Protein AF-A0A257V8R8-F1 (afdb_monomer_lite)

Sequence (149 aa):
SAFSHLRDTLLAALREPDGTKFAAIAARYETERKQFFARLAPDDRRYLSFQIWQEGIARYTQVVTAEAAAGYQPSAAYAALADARPFATYGEKMRARTLEELQHVKLATAKRDAVYPFGCAEGFLLDRLDPKWKDGYFRHPFTLDPYFE

Secondary structure (DSSP, 8-state):
-HHHHHHHHHHHHHH--SHHHHHHHHHHHHHHHHHHHHTS-HHHHHHHHHHIIIIIHHHHHHHHHHHHTTT----HHHHTSTT---HHHHHHHHHHHHHHHHHH--HHHHGGGGHHHHHHHHHHHHHHH-TTGGGGGGGSTT--GGG--

Radius of gyration: 16.31 Å; chains: 1; bounding box: 37×33×48 Å

Structure (mmCIF, N/CA/C/O backbone):
data_AF-A0A257V8R8-F1
#
_entry.id   AF-A0A257V8R8-F1
#
loop_
_atom_site.group_PDB
_atom_site.id
_atom_site.type_symbol
_atom_site.label_atom_id
_atom_site.label_alt_id
_atom_site.label_comp_id
_atom_site.label_asym_id
_atom_site.label_entity_id
_atom_site.label_seq_id
_atom_site.pdbx_PDB_ins_code
_atom_site.Cartn_x
_atom_site.Cartn_y
_atom_site.Cartn_z
_atom_site.occupancy
_atom_site.B_iso_or_equiv
_atom_site.auth_seq_id
_atom_site.auth_comp_id
_atom_site.auth_asym_id
_atom_site.auth_atom_id
_atom_site.pdbx_PDB_model_num
ATOM 1 N N . SER A 1 1 ? -6.823 12.994 14.070 1.00 86.00 1 SER A N 1
ATOM 2 C CA . SER A 1 1 ? -8.094 12.232 14.038 1.00 86.00 1 SER A CA 1
ATOM 3 C C . SER A 1 1 ? -7.777 10.742 14.100 1.00 86.00 1 SER A C 1
ATOM 5 O O . SER A 1 1 ? -6.617 10.396 13.907 1.00 86.00 1 SER A O 1
ATOM 7 N N . ALA A 1 2 ? -8.763 9.865 14.341 1.00 91.06 2 ALA A N 1
ATOM 8 C CA . ALA A 1 2 ? -8.538 8.410 14.350 1.00 91.06 2 ALA A CA 1
ATOM 9 C C . ALA A 1 2 ? -7.923 7.900 13.030 1.00 91.06 2 ALA A C 1
ATOM 11 O O . ALA A 1 2 ? -7.005 7.091 13.052 1.00 91.06 2 ALA A O 1
ATOM 12 N N . PHE A 1 3 ? -8.350 8.461 11.894 1.00 92.31 3 PHE A N 1
ATOM 13 C CA . PHE A 1 3 ? -7.765 8.168 10.583 1.00 92.31 3 PHE A CA 1
ATOM 14 C C . PHE A 1 3 ? -6.285 8.576 10.478 1.00 92.31 3 PHE A C 1
ATOM 16 O O . PHE A 1 3 ? -5.469 7.785 10.021 1.00 92.31 3 PHE A O 1
ATOM 23 N N . SER A 1 4 ? -5.917 9.793 10.909 1.00 93.88 4 SER A N 1
ATOM 24 C CA . SER A 1 4 ? -4.511 10.236 10.873 1.00 93.88 4 SER A CA 1
ATOM 25 C C . SER A 1 4 ? -3.617 9.363 11.746 1.00 93.88 4 SER A C 1
ATOM 27 O O . SER A 1 4 ? -2.517 9.038 11.333 1.00 93.88 4 SER A O 1
ATOM 29 N N . HIS A 1 5 ? -4.115 8.952 12.914 1.00 95.88 5 HIS A N 1
ATOM 30 C CA . HIS A 1 5 ? -3.392 8.045 13.800 1.00 95.88 5 HIS A CA 1
ATOM 31 C C . HIS A 1 5 ? -3.118 6.699 13.117 1.00 95.88 5 HIS A C 1
ATOM 33 O O . HIS A 1 5 ? -1.973 6.276 13.031 1.00 95.88 5 HIS A O 1
ATOM 39 N N . LEU A 1 6 ? -4.153 6.085 12.534 1.00 96.62 6 LEU A N 1
ATOM 40 C CA . LEU A 1 6 ? -4.027 4.813 11.820 1.00 96.62 6 LEU A CA 1
ATOM 41 C C . LEU A 1 6 ? -3.041 4.893 10.636 1.00 96.62 6 LEU A C 1
ATOM 43 O O . LEU A 1 6 ? -2.201 4.017 10.445 1.00 96.62 6 LEU A O 1
ATOM 47 N N . ARG A 1 7 ? -3.127 5.974 9.858 1.00 96.81 7 ARG A N 1
ATOM 48 C CA . ARG A 1 7 ? -2.215 6.311 8.755 1.00 96.81 7 ARG A CA 1
ATOM 49 C C . ARG A 1 7 ? -0.762 6.450 9.217 1.00 96.81 7 ARG A C 1
ATOM 51 O O . ARG A 1 7 ? 0.143 5.978 8.534 1.00 96.81 7 ARG A O 1
ATOM 58 N N . ASP A 1 8 ? -0.539 7.094 10.359 1.00 98.06 8 ASP A N 1
ATOM 59 C CA . ASP A 1 8 ? 0.802 7.306 10.907 1.00 98.06 8 ASP A CA 1
ATOM 60 C C . ASP A 1 8 ? 1.413 5.984 11.389 1.00 98.06 8 ASP A C 1
ATOM 62 O O . ASP A 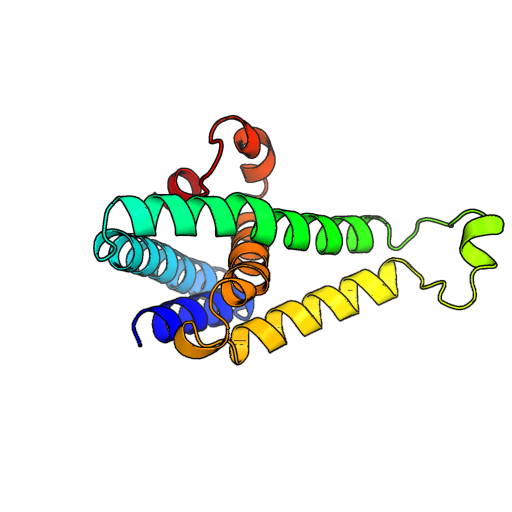1 8 ? 2.586 5.726 11.115 1.00 98.06 8 ASP A O 1
ATOM 66 N N . THR A 1 9 ? 0.619 5.101 12.006 1.00 98.44 9 THR A N 1
ATOM 67 C CA . THR A 1 9 ? 1.058 3.742 12.364 1.00 98.44 9 THR A CA 1
ATOM 68 C C . THR A 1 9 ? 1.398 2.910 11.121 1.00 98.44 9 THR A C 1
ATOM 70 O O . THR A 1 9 ? 2.434 2.245 11.105 1.00 98.44 9 THR A O 1
ATOM 73 N N . LEU A 1 10 ? 0.595 2.992 10.050 1.00 98.50 10 LEU A N 1
ATOM 74 C CA . LEU A 1 10 ? 0.889 2.325 8.772 1.00 98.50 10 LEU A CA 1
ATOM 75 C C . LEU A 1 10 ? 2.230 2.787 8.187 1.00 98.50 10 LEU A C 1
ATOM 77 O O . LEU A 1 10 ? 3.074 1.971 7.815 1.00 98.50 10 LEU A O 1
ATOM 81 N N . LEU A 1 11 ? 2.459 4.101 8.144 1.00 98.31 11 LEU A N 1
ATOM 82 C CA . LEU A 1 11 ? 3.725 4.669 7.677 1.00 98.31 11 LEU A CA 1
ATOM 83 C C . LEU A 1 11 ? 4.906 4.261 8.553 1.00 98.31 11 LEU A C 1
ATOM 85 O O . LEU A 1 11 ? 5.983 3.989 8.023 1.00 98.31 11 LEU A O 1
ATOM 89 N N . ALA A 1 12 ? 4.718 4.220 9.872 1.00 98.44 12 ALA A N 1
ATOM 90 C CA . ALA A 1 12 ? 5.748 3.779 10.801 1.00 98.44 12 ALA A CA 1
ATOM 91 C C . ALA A 1 12 ? 6.137 2.317 10.541 1.00 98.44 12 ALA A C 1
ATOM 93 O O . ALA A 1 12 ? 7.326 2.029 10.429 1.00 98.44 12 ALA A O 1
ATOM 94 N N . ALA A 1 13 ? 5.162 1.419 10.347 1.00 98.50 13 ALA A N 1
ATOM 95 C CA . ALA A 1 13 ? 5.434 0.026 9.993 1.00 98.50 13 ALA A CA 1
ATOM 96 C C . ALA A 1 13 ? 6.219 -0.072 8.675 1.00 98.50 13 ALA A C 1
ATOM 98 O O . ALA A 1 13 ? 7.254 -0.732 8.608 1.00 98.50 13 ALA A O 1
ATOM 99 N N . LEU A 1 14 ? 5.783 0.637 7.629 1.00 98.06 14 LEU A N 1
ATOM 100 C CA . LEU A 1 14 ? 6.447 0.593 6.322 1.00 98.06 14 LEU A CA 1
ATOM 101 C C . LEU A 1 14 ? 7.879 1.140 6.339 1.00 98.06 14 LEU A C 1
ATOM 103 O O . LEU A 1 14 ? 8.700 0.689 5.543 1.00 98.06 14 LEU A O 1
ATOM 107 N N . ARG A 1 15 ? 8.184 2.082 7.237 1.00 97.50 15 ARG A N 1
ATOM 108 C CA . ARG A 1 15 ? 9.514 2.692 7.381 1.00 97.50 15 ARG A CA 1
ATOM 109 C C . ARG A 1 15 ? 10.451 1.940 8.320 1.00 97.50 15 ARG A C 1
ATOM 111 O O . ARG A 1 15 ? 11.634 2.257 8.322 1.00 97.50 15 ARG A O 1
ATOM 118 N N . GLU A 1 16 ? 9.956 0.989 9.106 1.00 98.25 16 GLU A N 1
ATOM 119 C CA . GLU A 1 16 ? 10.764 0.262 10.087 1.00 98.25 16 GLU A CA 1
ATOM 120 C C . GLU A 1 16 ? 11.562 -0.878 9.420 1.00 98.25 16 GLU A C 1
ATOM 122 O O . GLU A 1 16 ? 10.946 -1.828 8.916 1.00 98.25 16 GLU A O 1
ATOM 127 N N . PRO A 1 17 ? 12.910 -0.804 9.384 1.00 97.31 17 PRO A N 1
ATOM 128 C CA . PRO A 1 17 ? 13.749 -1.858 8.815 1.00 97.31 17 PRO A CA 1
ATOM 129 C C . PRO A 1 17 ? 13.972 -3.043 9.763 1.00 97.31 17 PRO A C 1
ATOM 131 O O . PRO A 1 17 ? 14.243 -4.145 9.288 1.00 97.31 17 PRO A O 1
ATOM 134 N N . ASP A 1 18 ? 13.888 -2.846 11.083 1.00 98.06 18 ASP A N 1
ATOM 135 C CA . ASP A 1 18 ? 14.092 -3.925 12.048 1.00 98.06 18 ASP A CA 1
ATOM 136 C C . ASP A 1 18 ? 12.868 -4.846 12.088 1.00 98.06 18 ASP A C 1
ATOM 138 O O . ASP A 1 18 ? 11.750 -4.404 12.347 1.00 98.06 18 ASP A O 1
ATOM 142 N N . GLY A 1 19 ? 13.072 -6.145 11.855 1.00 96.44 19 GLY A N 1
ATOM 143 C CA . GLY A 1 19 ? 11.975 -7.113 11.764 1.00 96.44 19 GLY A CA 1
ATOM 144 C C . GLY A 1 19 ? 11.147 -7.243 13.048 1.00 96.44 19 GLY A C 1
ATOM 145 O O . GLY A 1 19 ? 9.928 -7.393 12.976 1.00 96.44 19 GLY A O 1
ATOM 146 N N . THR A 1 20 ? 11.780 -7.128 14.220 1.00 97.69 20 THR A N 1
ATOM 147 C CA . THR A 1 20 ? 11.093 -7.249 15.516 1.00 97.69 20 THR A CA 1
ATOM 148 C C . THR A 1 20 ? 10.233 -6.018 15.789 1.00 97.69 20 THR A C 1
ATOM 150 O O . THR A 1 20 ? 9.059 -6.139 16.145 1.00 97.69 20 THR A O 1
ATOM 153 N N . LYS A 1 21 ? 10.789 -4.819 15.582 1.00 98.31 21 LYS A N 1
ATOM 154 C CA . LYS A 1 21 ? 10.041 -3.562 15.712 1.00 98.31 21 LYS A CA 1
ATOM 155 C C . LYS A 1 21 ? 8.934 -3.467 14.672 1.00 98.31 21 LYS A C 1
ATOM 157 O O . LYS A 1 21 ? 7.825 -3.066 15.015 1.00 98.31 21 LYS A O 1
ATOM 162 N N . PHE A 1 22 ? 9.206 -3.882 13.436 1.00 98.44 22 PHE A N 1
ATOM 163 C CA . PHE A 1 22 ? 8.210 -3.950 12.373 1.00 98.44 22 PHE A CA 1
ATOM 164 C C . PHE A 1 22 ? 7.016 -4.800 12.804 1.00 98.44 22 PHE A C 1
ATOM 166 O O . PHE A 1 22 ? 5.891 -4.310 12.756 1.00 98.44 22 PHE A O 1
ATOM 173 N N . ALA A 1 23 ? 7.255 -6.026 13.281 1.00 97.81 23 ALA A N 1
ATOM 174 C CA . ALA A 1 23 ? 6.190 -6.923 13.723 1.00 97.81 23 ALA A CA 1
ATOM 175 C C . ALA A 1 23 ? 5.351 -6.303 14.855 1.00 97.81 23 ALA A C 1
ATOM 177 O O . ALA A 1 23 ? 4.123 -6.365 14.824 1.00 97.81 23 ALA A O 1
ATOM 178 N N . ALA A 1 24 ? 5.996 -5.634 15.816 1.00 98.44 24 ALA A N 1
ATOM 179 C CA . ALA A 1 24 ? 5.296 -4.945 16.898 1.00 98.44 24 ALA A CA 1
ATOM 180 C C . ALA A 1 24 ? 4.422 -3.777 16.397 1.00 98.44 24 ALA A C 1
ATOM 182 O O . ALA A 1 24 ? 3.284 -3.616 16.843 1.00 98.44 24 ALA A O 1
ATOM 183 N N . ILE A 1 25 ? 4.925 -2.963 15.462 1.00 98.62 25 ILE A N 1
ATOM 184 C CA . ILE A 1 25 ? 4.162 -1.842 14.889 1.00 98.62 25 ILE A CA 1
ATOM 185 C C . ILE A 1 25 ? 3.037 -2.360 13.980 1.00 98.62 25 ILE A C 1
ATOM 187 O O . ILE A 1 25 ? 1.941 -1.803 14.002 1.00 98.62 25 ILE A O 1
ATOM 191 N N . ALA A 1 26 ? 3.264 -3.433 13.222 1.00 98.31 26 ALA A N 1
ATOM 192 C CA . ALA A 1 26 ? 2.252 -4.038 12.362 1.00 98.31 26 ALA A CA 1
ATOM 193 C C . ALA A 1 26 ? 1.090 -4.646 13.165 1.00 98.31 26 ALA A C 1
ATOM 195 O O . ALA A 1 26 ? -0.064 -4.338 12.881 1.00 98.31 26 ALA A O 1
ATOM 196 N N . ALA A 1 27 ? 1.372 -5.387 14.240 1.00 98.00 27 ALA A N 1
ATOM 197 C CA . ALA A 1 27 ? 0.332 -5.908 15.134 1.00 98.00 27 ALA A CA 1
ATOM 198 C C . ALA A 1 27 ? -0.490 -4.778 15.788 1.00 98.00 27 ALA A C 1
ATOM 200 O O . ALA A 1 27 ? -1.712 -4.867 15.969 1.00 98.00 27 ALA A O 1
ATOM 201 N N . ARG A 1 28 ? 0.175 -3.661 16.117 1.00 98.12 28 ARG A N 1
ATOM 202 C CA . ARG A 1 28 ? -0.500 -2.444 16.576 1.00 98.12 28 ARG A CA 1
ATOM 203 C C . ARG A 1 28 ? -1.398 -1.863 15.483 1.00 98.12 28 ARG A C 1
ATOM 205 O O . ARG A 1 28 ? -2.540 -1.51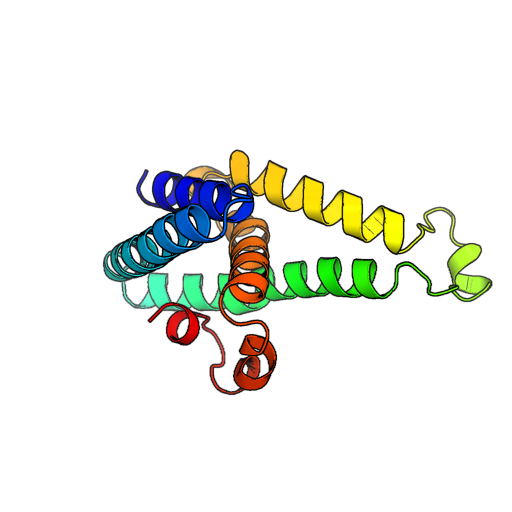6 15.776 1.00 98.12 28 ARG A O 1
ATOM 212 N N . TYR A 1 29 ? -0.905 -1.771 14.251 1.00 98.38 29 TYR A N 1
ATOM 213 C CA . TYR A 1 29 ? -1.682 -1.295 13.111 1.00 98.38 29 TYR A CA 1
ATOM 214 C C . TYR A 1 29 ? -2.934 -2.149 12.876 1.00 98.38 29 TYR A C 1
ATOM 216 O O . TYR A 1 29 ? -4.020 -1.589 12.768 1.00 98.38 29 TYR A O 1
ATOM 224 N N . GLU A 1 30 ? -2.819 -3.479 12.874 1.00 97.81 30 GLU A N 1
ATOM 225 C CA . GLU A 1 30 ? -3.958 -4.403 12.750 1.00 97.81 30 GLU A CA 1
ATOM 226 C C . GLU A 1 30 ? -5.022 -4.127 13.820 1.00 97.81 30 GLU A C 1
ATOM 228 O O . GLU A 1 30 ? -6.208 -3.969 13.521 1.00 97.81 30 GLU A O 1
ATOM 233 N N . THR A 1 31 ? -4.590 -3.978 15.075 1.00 97.44 31 THR A N 1
ATOM 234 C CA . THR A 1 31 ? -5.482 -3.663 16.199 1.00 97.44 31 THR A CA 1
ATOM 235 C C . THR A 1 31 ? -6.181 -2.313 16.010 1.00 97.44 31 THR A C 1
ATOM 237 O O . THR A 1 31 ? -7.400 -2.204 16.171 1.00 97.44 31 THR A O 1
ATOM 240 N N . GLU A 1 32 ? -5.432 -1.273 15.646 1.00 97.38 32 GLU A N 1
ATOM 241 C CA . GLU A 1 32 ? -5.964 0.072 15.416 1.00 97.38 32 GLU A CA 1
ATOM 242 C C . GLU A 1 32 ? -6.895 0.118 14.197 1.00 97.38 32 GLU A C 1
ATOM 244 O O . GLU A 1 32 ? -7.902 0.831 14.221 1.00 97.38 32 GLU A O 1
ATOM 249 N N . ARG A 1 33 ? -6.612 -0.677 13.157 1.00 97.00 33 ARG A N 1
ATOM 250 C CA . ARG A 1 33 ? -7.447 -0.818 11.960 1.00 97.00 33 ARG A CA 1
ATOM 251 C C . ARG A 1 33 ? -8.799 -1.412 12.332 1.00 97.00 33 ARG A C 1
ATOM 253 O O . ARG A 1 33 ? -9.823 -0.796 12.033 1.00 97.00 33 ARG A O 1
ATOM 260 N N . LYS A 1 34 ? -8.822 -2.533 13.067 1.00 95.75 34 LYS A N 1
ATOM 261 C CA . LYS A 1 34 ? -10.069 -3.142 13.577 1.00 95.75 34 LYS A CA 1
ATOM 262 C C . LYS A 1 34 ? -10.897 -2.132 14.369 1.00 95.75 34 LYS A C 1
ATOM 264 O O . LYS A 1 34 ? -12.090 -1.968 14.121 1.00 95.75 34 LYS A O 1
ATOM 269 N N . GLN A 1 35 ? -10.260 -1.405 15.287 1.00 95.75 35 GLN A N 1
ATOM 270 C CA . GLN A 1 35 ? -10.930 -0.393 16.108 1.00 95.75 35 GLN A CA 1
ATOM 271 C C . GLN A 1 35 ? -11.468 0.783 15.285 1.00 95.75 35 GLN A C 1
ATOM 273 O O . GLN A 1 35 ? -12.546 1.298 15.582 1.00 95.75 35 GLN A O 1
ATOM 278 N N . PHE A 1 36 ? -10.733 1.228 14.264 1.00 95.06 36 PHE A N 1
ATOM 279 C CA . PHE A 1 36 ? -11.174 2.294 13.372 1.00 95.06 36 PHE A CA 1
ATOM 280 C C . PHE A 1 36 ? -12.422 1.880 12.586 1.00 95.06 36 PHE A C 1
ATOM 282 O O . PHE A 1 36 ? -13.421 2.597 12.621 1.00 95.06 36 PHE A O 1
ATOM 289 N N . PHE A 1 37 ? -12.404 0.707 11.948 1.00 94.56 37 PHE A N 1
ATOM 290 C CA . PHE A 1 37 ? -13.545 0.210 11.175 1.00 94.56 37 PHE A CA 1
ATOM 291 C C . PHE A 1 37 ? -14.761 -0.127 12.045 1.00 94.56 37 PHE A C 1
ATOM 293 O O . PHE A 1 37 ? -15.891 0.081 11.611 1.00 94.56 37 PHE A O 1
ATOM 300 N N . ALA A 1 38 ? -14.557 -0.572 13.289 1.00 94.56 38 ALA A N 1
ATOM 301 C CA . ALA A 1 38 ? -15.641 -0.823 14.242 1.00 94.56 38 ALA A CA 1
ATOM 302 C C . ALA A 1 38 ? -16.404 0.448 14.667 1.00 94.56 38 ALA A C 1
ATOM 304 O O . ALA A 1 38 ? -17.504 0.351 15.203 1.00 94.56 38 ALA A O 1
ATOM 305 N N . ARG A 1 39 ? -15.834 1.640 14.444 1.00 94.50 39 ARG A N 1
ATOM 306 C CA . ARG A 1 39 ? -16.474 2.931 14.750 1.00 94.50 39 ARG A CA 1
ATOM 307 C C . ARG A 1 39 ? -17.304 3.493 13.596 1.00 94.50 39 ARG A C 1
ATOM 309 O O . ARG A 1 39 ? -17.992 4.491 13.793 1.00 94.50 39 ARG A O 1
ATOM 316 N N . LEU A 1 40 ? -17.198 2.914 12.403 1.00 93.38 40 LEU A N 1
ATOM 317 C CA . LEU A 1 40 ? -17.934 3.371 11.228 1.00 93.38 40 LEU A CA 1
ATOM 318 C C . LEU A 1 40 ? -19.354 2.805 11.242 1.00 93.38 40 LEU A C 1
ATOM 320 O O . LEU A 1 40 ? -19.580 1.677 11.684 1.00 93.38 40 LEU A O 1
ATOM 324 N N . ALA A 1 41 ? -20.309 3.571 10.710 1.00 96.56 41 ALA A N 1
ATOM 325 C CA . ALA A 1 41 ? -21.624 3.023 10.414 1.00 96.56 41 ALA A CA 1
ATOM 326 C C . ALA A 1 41 ? -21.484 1.854 9.413 1.00 96.56 41 ALA A C 1
ATOM 328 O O . ALA A 1 41 ? -20.553 1.860 8.602 1.00 96.56 41 ALA A O 1
ATOM 329 N N . PRO A 1 42 ? -22.387 0.857 9.425 1.00 95.31 42 PRO A N 1
ATOM 330 C CA . PRO A 1 42 ? -22.252 -0.332 8.579 1.00 95.31 42 PRO A CA 1
ATOM 331 C C . PRO A 1 42 ? -22.049 -0.032 7.086 1.00 95.31 42 PRO A C 1
ATOM 333 O O . PRO A 1 42 ? -21.210 -0.664 6.441 1.00 95.31 42 PRO A O 1
ATOM 336 N N . ASP A 1 43 ? -22.771 0.952 6.545 1.00 96.00 43 ASP A N 1
ATOM 337 C CA . ASP A 1 43 ? -22.649 1.336 5.136 1.00 96.00 43 ASP A CA 1
ATOM 338 C C . ASP A 1 43 ? -21.349 2.100 4.849 1.00 96.00 43 ASP A C 1
ATOM 340 O O . ASP A 1 43 ? -20.707 1.835 3.833 1.00 96.00 43 ASP A O 1
ATOM 344 N N . ASP A 1 44 ? -20.897 2.955 5.772 1.00 93.38 44 ASP A N 1
ATOM 345 C CA . ASP A 1 44 ? -19.604 3.643 5.664 1.00 93.38 44 ASP A CA 1
ATOM 346 C C . ASP A 1 44 ? -18.438 2.650 5.714 1.00 93.38 44 ASP A C 1
ATOM 348 O O . ASP A 1 44 ? -17.496 2.764 4.929 1.00 93.38 44 ASP A O 1
ATOM 352 N N . ARG A 1 45 ? -18.511 1.641 6.600 1.00 94.31 45 ARG A N 1
ATOM 353 C CA . ARG A 1 45 ? -17.541 0.537 6.656 1.00 94.31 45 ARG A CA 1
ATOM 354 C C . ARG A 1 45 ? -17.504 -0.192 5.321 1.00 94.31 45 ARG A C 1
ATOM 356 O O . ARG A 1 45 ? -16.431 -0.317 4.741 1.00 94.31 45 ARG A O 1
ATOM 363 N N . ARG A 1 46 ? -18.660 -0.642 4.821 1.00 94.56 46 ARG A N 1
ATOM 364 C CA . ARG A 1 46 ? -18.746 -1.382 3.552 1.00 94.56 46 ARG A CA 1
ATOM 365 C C . ARG A 1 46 ? -18.167 -0.565 2.397 1.00 94.56 46 ARG A C 1
ATOM 367 O O . ARG A 1 46 ? -17.370 -1.087 1.624 1.00 94.56 46 ARG A O 1
ATOM 374 N N . TYR A 1 47 ? -18.545 0.709 2.300 1.00 94.06 47 TYR A N 1
ATOM 375 C CA . TYR A 1 47 ? -18.066 1.606 1.254 1.00 94.06 47 TYR A CA 1
ATOM 376 C C . TYR A 1 47 ? -16.552 1.828 1.342 1.00 94.06 47 TYR A C 1
ATOM 378 O O . TYR A 1 47 ? -15.852 1.683 0.341 1.00 94.06 47 TYR A O 1
ATOM 386 N N . LEU A 1 48 ? -16.026 2.132 2.531 1.00 93.62 48 LEU A N 1
ATOM 387 C CA . LEU A 1 48 ? -14.600 2.383 2.707 1.00 93.62 48 LEU A CA 1
ATOM 388 C C . LEU A 1 48 ? -13.755 1.125 2.462 1.00 93.62 48 LEU A C 1
ATOM 390 O O . LEU A 1 48 ? -12.747 1.220 1.762 1.00 93.62 48 LEU A O 1
ATOM 394 N N . SER A 1 49 ? -14.172 -0.039 2.974 1.00 95.19 49 SER A N 1
ATOM 395 C CA . SER A 1 49 ? -13.498 -1.322 2.719 1.00 95.19 49 SER A CA 1
ATOM 396 C C . SER A 1 49 ? -13.445 -1.627 1.224 1.00 95.19 49 SER A C 1
ATOM 398 O O . SER A 1 49 ? -12.382 -1.971 0.709 1.00 95.19 49 SER A O 1
ATOM 400 N N . PHE A 1 50 ? -14.555 -1.414 0.513 1.00 95.69 50 PHE A N 1
ATOM 401 C CA . PHE A 1 50 ? -14.619 -1.604 -0.933 1.00 95.69 50 PHE A CA 1
ATOM 402 C C . PHE A 1 50 ? -13.680 -0.659 -1.690 1.00 95.69 50 PHE A C 1
ATOM 404 O O . PHE A 1 50 ? -12.940 -1.103 -2.563 1.00 95.69 50 PHE A O 1
ATOM 411 N N . GLN A 1 51 ? -13.663 0.630 -1.340 1.00 95.69 51 GLN A N 1
ATOM 412 C CA . GLN A 1 51 ? -12.796 1.617 -1.991 1.00 95.69 51 GLN A CA 1
ATOM 413 C C . GLN A 1 51 ? -11.308 1.335 -1.746 1.00 95.69 51 GLN A C 1
ATOM 415 O O . GLN A 1 51 ? -10.504 1.430 -2.669 1.00 95.69 51 GLN A O 1
ATOM 420 N N . ILE A 1 52 ? -10.934 0.938 -0.530 1.00 96.06 52 ILE A N 1
ATOM 421 C CA . ILE A 1 52 ? -9.563 0.517 -0.213 1.00 96.06 52 ILE A CA 1
ATOM 422 C C . ILE A 1 52 ? -9.185 -0.741 -1.008 1.00 96.06 52 ILE A C 1
ATOM 424 O O . ILE A 1 52 ? -8.113 -0.779 -1.615 1.00 96.06 52 ILE A O 1
ATOM 428 N N . TRP A 1 53 ? -10.075 -1.736 -1.052 1.00 96.38 53 TRP A N 1
ATOM 429 C CA . TRP A 1 53 ? -9.857 -2.991 -1.772 1.00 96.38 53 TRP A CA 1
ATOM 430 C C . TRP A 1 53 ? -9.745 -2.801 -3.286 1.00 96.38 53 TRP A C 1
ATOM 432 O O . TRP A 1 53 ? -8.909 -3.450 -3.904 1.00 96.38 53 TRP A O 1
ATOM 442 N N . GLN A 1 54 ? -10.567 -1.939 -3.887 1.00 94.31 54 GLN A N 1
ATOM 443 C CA . GLN A 1 54 ? -10.580 -1.725 -5.334 1.00 94.31 54 GLN A CA 1
ATOM 444 C C . GLN A 1 54 ? -9.509 -0.717 -5.755 1.00 94.31 54 GLN A C 1
ATOM 446 O O . GLN A 1 54 ? -8.572 -1.056 -6.472 1.00 94.31 54 GLN A O 1
ATOM 451 N N . GLU A 1 55 ? -9.639 0.528 -5.306 1.00 95.44 55 GLU A N 1
ATOM 452 C CA . GLU A 1 55 ? -8.841 1.652 -5.803 1.00 95.44 55 GLU A CA 1
ATOM 453 C C . GLU A 1 55 ? -7.435 1.659 -5.198 1.00 95.44 55 GLU A C 1
ATOM 455 O O . GLU A 1 55 ? -6.437 1.920 -5.877 1.00 95.44 55 GLU A O 1
ATOM 460 N N . GLY A 1 56 ? -7.342 1.333 -3.907 1.00 97.06 56 GLY A N 1
ATOM 461 C CA . GLY A 1 56 ? -6.067 1.229 -3.211 1.00 97.06 56 GLY A CA 1
ATOM 462 C C . GLY A 1 56 ? -5.200 0.105 -3.769 1.00 97.06 56 GLY A C 1
ATOM 463 O O . GLY A 1 56 ? -4.034 0.332 -4.103 1.00 97.06 56 GLY A O 1
ATOM 464 N N . ILE A 1 57 ? -5.778 -1.088 -3.943 1.00 97.69 57 ILE A N 1
ATOM 465 C CA . ILE A 1 57 ? -5.036 -2.228 -4.493 1.00 97.69 57 ILE A CA 1
ATOM 466 C C . ILE A 1 57 ? -4.763 -2.062 -5.987 1.00 97.69 57 ILE A C 1
ATOM 468 O O . ILE A 1 57 ? -3.680 -2.429 -6.429 1.00 97.69 57 ILE A O 1
ATOM 472 N N . ALA A 1 58 ? -5.641 -1.413 -6.758 1.00 97.06 58 ALA A N 1
ATOM 473 C CA . ALA A 1 58 ? -5.325 -1.055 -8.140 1.00 97.06 58 ALA A CA 1
ATOM 474 C C . ALA A 1 58 ? -4.055 -0.189 -8.230 1.00 97.06 58 ALA A C 1
ATOM 476 O O . ALA A 1 58 ? -3.173 -0.467 -9.048 1.00 97.06 58 ALA A O 1
ATOM 477 N N . ARG A 1 59 ? -3.909 0.819 -7.354 1.00 97.69 59 ARG A N 1
ATOM 478 C CA . ARG A 1 59 ? -2.671 1.610 -7.278 1.00 97.69 59 ARG A CA 1
ATOM 479 C C . ARG A 1 59 ? -1.481 0.750 -6.854 1.00 97.69 59 ARG A C 1
ATOM 481 O O . ARG A 1 59 ? -0.432 0.846 -7.485 1.00 97.69 59 ARG A O 1
ATOM 488 N N . TYR A 1 60 ? -1.633 -0.099 -5.838 1.00 98.25 60 TYR A N 1
ATOM 489 C CA . TYR A 1 60 ? -0.588 -1.047 -5.432 1.00 98.25 60 TYR A CA 1
ATOM 490 C C . TYR A 1 60 ? -0.101 -1.889 -6.616 1.00 98.25 60 TYR A C 1
ATOM 492 O O . TYR A 1 60 ? 1.100 -1.921 -6.889 1.00 98.25 60 TYR A O 1
ATOM 500 N N . THR A 1 61 ? -1.025 -2.490 -7.371 1.00 97.38 61 THR A N 1
ATOM 501 C CA . THR A 1 61 ? -0.724 -3.315 -8.542 1.00 97.38 61 THR A CA 1
ATOM 502 C C . THR A 1 61 ? 0.063 -2.528 -9.584 1.00 97.38 61 THR A C 1
ATOM 504 O O . THR A 1 61 ? 1.039 -3.055 -10.114 1.00 97.38 61 THR A O 1
ATOM 507 N N . GLN A 1 62 ? -0.294 -1.267 -9.849 1.00 96.38 62 GLN A N 1
ATOM 508 C CA . GLN A 1 62 ? 0.468 -0.410 -10.765 1.00 96.38 62 GLN A CA 1
ATOM 509 C C . GLN A 1 62 ? 1.918 -0.214 -10.309 1.00 96.38 62 GLN A C 1
ATOM 511 O O . GLN A 1 62 ? 2.822 -0.290 -11.140 1.00 96.38 62 GLN A O 1
ATOM 516 N N . VAL A 1 63 ? 2.148 0.024 -9.011 1.00 97.62 63 VAL A N 1
ATOM 517 C CA . VAL A 1 63 ? 3.506 0.211 -8.477 1.00 97.62 63 VAL A CA 1
ATOM 518 C C . VAL A 1 63 ? 4.313 -1.074 -8.606 1.00 97.62 63 VAL A C 1
ATOM 520 O O . VAL A 1 63 ? 5.351 -1.077 -9.264 1.00 97.62 63 VAL A O 1
ATOM 523 N N . VAL A 1 64 ? 3.826 -2.174 -8.026 1.00 96.81 64 VAL A N 1
ATOM 524 C CA . VAL A 1 64 ? 4.616 -3.412 -7.953 1.00 96.81 64 VAL A CA 1
ATOM 525 C C . VAL A 1 64 ? 4.812 -4.061 -9.319 1.00 96.81 64 VAL A C 1
ATOM 527 O O . VAL A 1 64 ? 5.849 -4.668 -9.561 1.00 96.81 64 VAL A O 1
ATOM 530 N N . THR A 1 65 ? 3.865 -3.890 -10.249 1.00 96.19 65 THR A N 1
ATOM 531 C CA . THR A 1 65 ? 4.026 -4.375 -11.628 1.00 96.19 65 THR A CA 1
ATOM 532 C C . THR A 1 65 ? 5.097 -3.577 -12.364 1.00 96.19 65 THR A C 1
ATOM 534 O O . THR A 1 65 ? 5.916 -4.164 -13.065 1.00 96.19 65 THR A O 1
ATOM 537 N N . ALA A 1 66 ? 5.135 -2.252 -12.194 1.00 95.69 66 ALA A N 1
ATOM 538 C CA . ALA A 1 66 ? 6.171 -1.429 -12.809 1.00 95.69 66 ALA A CA 1
ATOM 539 C C . ALA A 1 66 ? 7.566 -1.729 -12.240 1.00 95.69 66 ALA A C 1
ATOM 541 O O . ALA A 1 66 ? 8.535 -1.795 -12.992 1.00 95.69 66 ALA A O 1
ATOM 542 N N . GLU A 1 67 ? 7.665 -1.967 -10.932 1.00 95.38 67 GLU A N 1
ATOM 543 C CA . GLU A 1 67 ? 8.915 -2.387 -10.291 1.00 95.38 67 GLU A CA 1
ATOM 544 C C . GLU A 1 67 ? 9.362 -3.773 -10.769 1.00 95.38 67 GLU A C 1
ATOM 546 O O . GLU A 1 67 ? 10.525 -3.956 -11.123 1.00 95.38 67 GLU A O 1
ATOM 551 N N . ALA A 1 68 ? 8.441 -4.736 -10.871 1.00 95.25 68 ALA A N 1
ATOM 552 C CA . ALA A 1 68 ? 8.736 -6.059 -11.421 1.00 95.25 68 ALA A CA 1
ATOM 553 C C . ALA A 1 68 ? 9.154 -5.997 -12.902 1.00 95.25 68 ALA A C 1
ATOM 555 O O . ALA A 1 68 ? 9.974 -6.793 -13.358 1.00 95.25 68 ALA A O 1
ATOM 556 N N . ALA A 1 69 ? 8.632 -5.023 -13.650 1.00 95.19 69 ALA A N 1
ATOM 557 C CA . ALA A 1 69 ? 8.975 -4.769 -15.044 1.00 95.19 69 ALA A CA 1
ATOM 558 C C . ALA A 1 69 ? 10.217 -3.874 -15.221 1.00 95.19 69 ALA A C 1
ATOM 560 O O . ALA A 1 69 ? 10.474 -3.419 -16.335 1.00 95.19 69 ALA A O 1
ATOM 561 N N . ALA A 1 70 ? 11.015 -3.618 -14.176 1.00 93.06 70 ALA A N 1
ATOM 562 C CA . ALA A 1 70 ? 12.168 -2.715 -14.250 1.00 93.06 70 ALA A CA 1
ATOM 563 C C . ALA A 1 70 ? 13.166 -3.066 -15.372 1.00 93.06 70 ALA A C 1
ATOM 565 O O . ALA A 1 70 ? 13.713 -2.167 -16.009 1.00 93.06 70 ALA A O 1
ATOM 566 N N . GLY A 1 71 ? 13.377 -4.361 -15.633 1.00 91.19 71 GLY A N 1
ATOM 567 C CA . GLY A 1 71 ? 14.247 -4.856 -16.708 1.00 91.19 71 GLY A CA 1
ATOM 568 C C . GLY A 1 71 ? 13.549 -5.085 -18.054 1.00 91.19 71 GLY A C 1
ATOM 569 O O . GLY A 1 71 ? 14.201 -5.497 -19.013 1.00 91.19 71 GLY A O 1
ATOM 570 N N . TYR A 1 72 ? 12.237 -4.861 -18.142 1.00 93.12 72 TYR A N 1
ATOM 571 C CA . TYR A 1 72 ? 11.479 -5.089 -19.367 1.00 93.12 72 TYR A CA 1
ATOM 572 C C . TYR A 1 72 ? 11.797 -4.011 -20.405 1.00 93.12 72 TYR A C 1
ATOM 574 O O . TYR A 1 72 ? 11.757 -2.818 -20.105 1.00 93.12 72 TYR A O 1
ATOM 582 N N . GLN A 1 73 ? 12.072 -4.436 -21.638 1.00 90.12 73 GLN A N 1
ATOM 583 C CA . GLN A 1 73 ? 12.281 -3.546 -22.777 1.00 90.12 73 GLN A CA 1
ATOM 584 C C . GLN A 1 73 ? 10.941 -3.299 -23.480 1.00 90.12 73 GLN A C 1
ATOM 586 O O . GLN A 1 73 ? 10.388 -4.233 -24.070 1.00 90.12 73 GLN A O 1
ATOM 591 N N . PRO A 1 74 ? 10.387 -2.074 -23.430 1.00 89.81 74 PRO A N 1
ATOM 592 C CA . PRO A 1 74 ? 9.160 -1.758 -24.143 1.00 89.81 74 PRO A CA 1
ATOM 593 C C . PRO A 1 74 ? 9.336 -1.865 -25.658 1.00 89.81 74 PRO A C 1
ATOM 595 O O . PRO A 1 74 ? 10.444 -1.781 -26.187 1.00 89.81 74 PRO A O 1
ATOM 598 N N . SER A 1 75 ? 8.222 -2.006 -26.375 1.00 93.31 75 SER A N 1
ATOM 599 C CA . SER A 1 75 ? 8.253 -1.986 -27.836 1.00 93.31 75 SER A CA 1
ATOM 600 C C . SER A 1 75 ? 8.769 -0.641 -28.357 1.00 93.31 75 SER A C 1
ATOM 602 O O . SER A 1 75 ? 8.605 0.397 -27.711 1.00 93.31 75 SER A O 1
ATOM 604 N N . ALA A 1 76 ? 9.327 -0.638 -29.570 1.00 94.56 76 ALA A N 1
ATOM 605 C CA . ALA A 1 76 ? 9.765 0.596 -30.225 1.00 94.56 76 ALA A CA 1
ATOM 606 C C . ALA A 1 76 ? 8.632 1.637 -30.326 1.00 94.56 76 ALA A C 1
ATOM 608 O O . ALA A 1 76 ? 8.873 2.827 -30.156 1.00 94.56 76 ALA A O 1
ATOM 609 N N . ALA A 1 77 ? 7.388 1.185 -30.529 1.00 94.88 77 ALA A N 1
ATOM 610 C CA . ALA A 1 77 ? 6.214 2.054 -30.553 1.00 94.88 77 ALA A CA 1
ATOM 611 C C . ALA A 1 77 ? 5.956 2.737 -29.199 1.00 94.88 77 ALA A C 1
ATOM 613 O O . ALA A 1 77 ? 5.657 3.925 -29.172 1.00 94.88 77 ALA A O 1
ATOM 614 N N . TYR A 1 78 ? 6.107 2.017 -28.081 1.00 91.69 78 TYR A N 1
ATOM 615 C CA . TYR A 1 78 ? 5.989 2.614 -26.748 1.00 91.69 78 TYR A CA 1
ATOM 616 C C . TYR A 1 78 ? 7.137 3.590 -26.474 1.00 91.69 78 TYR A C 1
ATOM 618 O O . TYR A 1 78 ? 6.904 4.687 -25.979 1.00 91.69 78 TYR A O 1
ATOM 626 N N . ALA A 1 79 ? 8.370 3.219 -26.832 1.00 90.81 79 ALA A N 1
ATOM 627 C CA . ALA A 1 79 ? 9.545 4.068 -26.644 1.00 90.81 79 ALA A CA 1
ATOM 628 C C . ALA A 1 79 ? 9.498 5.369 -27.471 1.00 90.81 79 ALA A C 1
ATOM 630 O O . ALA A 1 79 ? 10.146 6.344 -27.104 1.00 90.81 79 ALA A O 1
ATOM 631 N N . ALA A 1 80 ? 8.732 5.390 -28.566 1.00 94.81 80 ALA A N 1
ATOM 632 C CA . ALA A 1 80 ? 8.545 6.563 -29.416 1.00 94.81 80 ALA A CA 1
ATOM 633 C C . ALA A 1 80 ? 7.499 7.566 -28.887 1.00 94.81 80 ALA A C 1
ATOM 635 O O . ALA A 1 80 ? 7.352 8.644 -29.466 1.00 94.81 80 ALA A O 1
ATOM 636 N N . LEU A 1 81 ? 6.759 7.242 -27.819 1.00 95.75 81 LEU A N 1
ATOM 637 C CA . LEU A 1 81 ? 5.813 8.178 -27.204 1.00 95.75 81 LEU A CA 1
ATOM 638 C C . LEU A 1 81 ? 6.567 9.338 -26.535 1.00 95.75 81 LEU A C 1
ATOM 640 O O . LEU A 1 81 ? 7.588 9.135 -25.881 1.00 95.75 81 LEU A O 1
ATOM 644 N N . ALA A 1 82 ? 6.042 10.560 -26.661 1.00 94.06 82 ALA A N 1
ATOM 645 C CA . ALA A 1 82 ? 6.695 11.769 -26.145 1.00 94.06 82 ALA A CA 1
ATOM 646 C C . ALA A 1 82 ? 6.878 11.762 -24.615 1.00 94.06 82 ALA A C 1
ATOM 648 O O . ALA A 1 82 ? 7.779 12.409 -24.085 1.00 94.06 82 ALA A O 1
ATOM 649 N N . ASP A 1 83 ? 6.023 11.031 -23.906 1.00 91.88 83 ASP A N 1
ATOM 650 C CA . ASP A 1 83 ? 6.014 10.880 -22.457 1.00 91.88 83 ASP A CA 1
ATOM 651 C C . ASP A 1 83 ? 6.418 9.470 -22.002 1.00 91.88 83 ASP A C 1
ATOM 653 O O . ASP A 1 83 ? 6.207 9.121 -20.836 1.00 91.88 83 ASP A O 1
ATOM 657 N N . ALA A 1 84 ? 7.033 8.675 -22.888 1.00 90.19 84 ALA A N 1
ATOM 658 C CA . ALA A 1 84 ? 7.530 7.348 -22.558 1.00 90.19 84 ALA A CA 1
ATOM 659 C C . ALA A 1 84 ? 8.474 7.410 -21.350 1.00 90.19 84 ALA A C 1
ATOM 661 O O . ALA A 1 84 ? 9.454 8.159 -21.319 1.00 90.19 84 ALA A O 1
ATOM 662 N N . ARG A 1 85 ? 8.185 6.594 -20.335 1.00 89.50 85 ARG A N 1
ATOM 663 C CA . ARG A 1 85 ? 9.025 6.455 -19.140 1.00 89.50 85 ARG A CA 1
ATOM 664 C C . ARG A 1 85 ? 9.430 4.998 -18.953 1.00 89.50 85 ARG A C 1
ATOM 666 O O . ARG A 1 85 ? 8.572 4.124 -19.108 1.00 89.50 85 ARG A O 1
ATOM 673 N N . PRO A 1 86 ? 10.691 4.726 -18.568 1.00 90.31 86 PRO A N 1
ATOM 674 C CA . PRO A 1 86 ? 11.091 3.400 -18.117 1.00 90.31 86 PRO A CA 1
ATOM 675 C C . PRO A 1 86 ? 10.244 2.948 -16.924 1.00 90.31 86 PRO A C 1
ATOM 677 O O . PRO A 1 86 ? 9.980 3.740 -16.011 1.00 90.31 86 PRO A O 1
ATOM 680 N N . PHE A 1 87 ? 9.858 1.670 -16.904 1.00 92.56 87 PHE A N 1
ATOM 681 C CA . PHE A 1 87 ? 9.051 1.101 -15.821 1.00 92.56 87 PHE A CA 1
ATOM 682 C C . PHE A 1 87 ? 9.743 1.206 -14.459 1.00 92.56 87 PHE A C 1
ATOM 684 O O . PHE A 1 87 ? 9.092 1.600 -13.494 1.00 92.56 87 PHE A O 1
ATOM 691 N N . ALA A 1 88 ? 11.064 0.990 -14.405 1.00 89.12 88 ALA A N 1
ATOM 692 C CA . ALA A 1 88 ? 11.864 1.159 -13.189 1.00 89.12 88 ALA A CA 1
ATOM 693 C C . ALA A 1 88 ? 11.673 2.555 -12.567 1.00 89.12 88 ALA A C 1
ATOM 695 O O . ALA A 1 88 ? 11.238 2.695 -11.426 1.00 89.12 88 ALA A O 1
ATOM 696 N N . THR A 1 89 ? 11.893 3.606 -13.365 1.00 92.06 89 THR A N 1
ATOM 697 C CA . THR A 1 89 ? 11.752 4.997 -12.914 1.00 92.06 89 THR A CA 1
ATOM 698 C C . THR A 1 89 ? 10.311 5.343 -12.536 1.00 92.06 89 THR A C 1
ATOM 700 O O . THR A 1 89 ? 10.090 6.159 -11.642 1.00 92.06 89 THR A O 1
ATOM 703 N N . TYR A 1 90 ? 9.317 4.771 -13.222 1.00 93.31 90 TYR A N 1
ATOM 704 C CA . TYR A 1 90 ? 7.912 4.977 -12.876 1.00 93.31 90 TYR A CA 1
ATOM 705 C C . TYR A 1 90 ? 7.556 4.327 -11.532 1.00 93.31 90 TYR A C 1
ATOM 707 O O . TYR A 1 90 ? 6.967 5.001 -10.688 1.00 93.31 90 TYR A O 1
ATOM 715 N N . GLY A 1 91 ? 7.936 3.062 -11.323 1.00 94.94 91 GLY A N 1
ATOM 716 C CA . GLY A 1 91 ? 7.655 2.307 -10.101 1.00 94.94 91 GLY A CA 1
ATOM 717 C C . GLY A 1 91 ? 8.230 2.990 -8.863 1.00 94.94 91 GLY A C 1
ATOM 718 O O . GLY A 1 91 ? 7.481 3.340 -7.951 1.00 94.94 91 GLY A O 1
ATOM 719 N N . GLU A 1 92 ? 9.525 3.315 -8.893 1.00 94.38 92 GLU A N 1
ATOM 720 C CA . GLU A 1 92 ? 10.214 4.013 -7.799 1.00 94.38 92 GLU A CA 1
ATOM 721 C C . GLU A 1 92 ? 9.547 5.353 -7.453 1.00 94.38 92 GLU A C 1
ATOM 723 O O . GLU A 1 92 ? 9.237 5.631 -6.289 1.00 94.38 92 GLU A O 1
ATOM 728 N N . LYS A 1 93 ? 9.264 6.184 -8.468 1.00 96.00 93 LYS A N 1
ATOM 729 C CA . LYS A 1 93 ? 8.607 7.484 -8.267 1.00 96.00 93 LYS A CA 1
ATOM 730 C C . LYS A 1 93 ? 7.188 7.329 -7.737 1.00 96.00 93 LYS A C 1
ATOM 732 O O . LYS A 1 93 ? 6.775 8.112 -6.884 1.00 96.00 93 LYS A O 1
ATOM 737 N N . MET A 1 94 ? 6.433 6.346 -8.226 1.00 96.44 94 MET A N 1
ATOM 738 C CA . MET A 1 94 ? 5.057 6.128 -7.786 1.00 96.44 94 MET A CA 1
ATOM 739 C C . MET A 1 94 ? 5.000 5.589 -6.355 1.00 96.44 94 MET A C 1
ATOM 741 O O . MET A 1 94 ? 4.143 6.024 -5.582 1.00 96.44 94 MET A O 1
ATOM 745 N N . ARG A 1 95 ? 5.934 4.714 -5.961 1.00 97.56 95 ARG A N 1
ATOM 746 C CA . ARG A 1 95 ? 6.091 4.284 -4.567 1.00 97.56 95 ARG A CA 1
ATOM 747 C C . ARG A 1 95 ? 6.388 5.475 -3.661 1.00 97.56 95 ARG A C 1
ATOM 749 O O . ARG A 1 95 ? 5.667 5.685 -2.688 1.00 97.56 95 ARG A O 1
ATOM 756 N N . ALA A 1 96 ? 7.406 6.270 -3.996 1.00 97.00 96 ALA A N 1
ATOM 757 C CA . ALA A 1 96 ? 7.795 7.438 -3.208 1.00 97.00 96 ALA A CA 1
ATOM 758 C C . ALA A 1 96 ? 6.626 8.423 -3.051 1.00 97.00 96 ALA A C 1
ATOM 760 O O . ALA A 1 96 ? 6.267 8.788 -1.932 1.00 97.00 96 ALA A O 1
ATOM 761 N N . ARG A 1 97 ? 5.959 8.754 -4.163 1.00 96.75 97 ARG A N 1
ATOM 762 C CA . ARG A 1 97 ? 4.774 9.616 -4.180 1.00 96.75 97 ARG A CA 1
ATOM 763 C C . ARG A 1 97 ? 3.625 9.049 -3.348 1.00 96.75 97 ARG A C 1
ATOM 765 O O . ARG A 1 97 ? 2.977 9.796 -2.629 1.00 96.75 97 ARG A O 1
ATOM 772 N N . T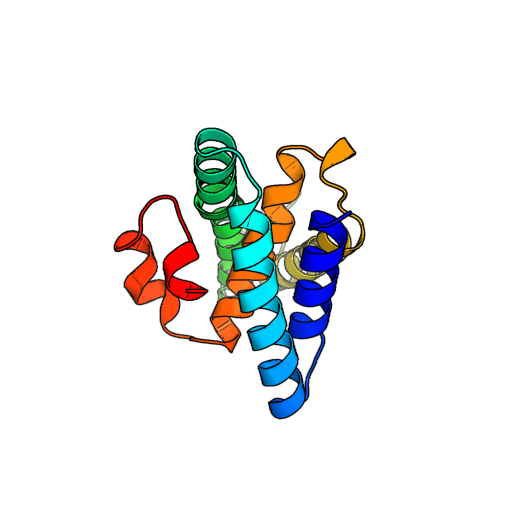HR A 1 98 ? 3.367 7.744 -3.418 1.00 97.50 98 THR A N 1
ATOM 773 C CA . THR A 1 98 ? 2.312 7.095 -2.620 1.00 97.50 98 THR A CA 1
ATOM 774 C C . THR A 1 98 ? 2.557 7.292 -1.125 1.00 97.50 98 THR A C 1
ATOM 776 O O . THR A 1 98 ? 1.632 7.644 -0.396 1.00 97.50 98 THR A O 1
ATOM 779 N N . LEU A 1 99 ? 3.795 7.093 -0.663 1.00 97.56 99 LEU A N 1
ATOM 780 C CA . LEU A 1 99 ? 4.146 7.257 0.749 1.00 97.56 99 LEU A CA 1
ATOM 781 C C . LEU A 1 99 ? 4.136 8.729 1.186 1.00 97.56 99 LEU A C 1
ATOM 783 O O . LEU A 1 99 ? 3.750 9.027 2.315 1.00 97.56 99 LEU A O 1
ATOM 787 N N . GLU A 1 100 ? 4.517 9.650 0.300 1.00 97.06 100 GLU A N 1
ATOM 788 C CA . GLU A 1 100 ? 4.404 11.095 0.527 1.00 97.06 100 GLU A CA 1
ATOM 789 C C . GLU A 1 100 ? 2.935 11.535 0.638 1.00 97.06 100 GLU A C 1
ATOM 791 O O . GLU A 1 100 ? 2.545 12.184 1.609 1.00 97.06 100 GLU A O 1
ATOM 796 N N . GLU A 1 101 ? 2.083 11.122 -0.303 1.00 96.31 101 GLU A N 1
ATOM 797 C CA . GLU A 1 101 ? 0.643 11.386 -0.257 1.00 96.31 101 GLU A CA 1
ATOM 798 C C . GLU A 1 101 ? 0.028 10.810 1.024 1.00 96.31 101 GLU A C 1
ATOM 800 O O . GLU A 1 101 ? -0.723 11.503 1.716 1.00 96.31 101 GLU A O 1
ATOM 805 N N . LEU A 1 102 ? 0.404 9.582 1.402 1.00 96.75 102 LEU A N 1
ATOM 806 C CA . LEU A 1 102 ? -0.032 8.970 2.654 1.00 96.75 102 LEU A CA 1
ATOM 807 C C . LEU A 1 102 ? 0.409 9.776 3.880 1.00 96.75 102 LEU A C 1
ATOM 809 O O . LEU A 1 102 ? -0.336 9.860 4.845 1.00 96.75 102 LEU A O 1
ATOM 813 N N . GLN A 1 103 ? 1.579 10.412 3.878 1.00 96.31 103 GLN A N 1
ATOM 814 C CA . GLN A 1 103 ? 2.035 11.221 5.015 1.00 96.31 103 GLN A CA 1
ATOM 815 C C . GLN A 1 103 ? 1.150 12.451 5.251 1.00 96.31 103 GLN A C 1
ATOM 817 O O . GLN A 1 103 ? 0.922 12.871 6.392 1.00 96.31 103 GLN A O 1
ATOM 822 N N . HIS A 1 104 ? 0.601 13.023 4.184 1.00 94.25 104 HIS A N 1
ATOM 823 C CA . HIS A 1 104 ? -0.123 14.290 4.251 1.00 94.25 104 HIS A CA 1
ATOM 824 C C . HIS A 1 104 ? -1.642 14.145 4.139 1.00 94.25 104 HIS A C 1
ATOM 826 O O . HIS A 1 104 ? -2.368 15.077 4.497 1.00 94.25 104 HIS A O 1
ATOM 832 N N . VAL A 1 105 ? -2.143 12.978 3.728 1.00 93.12 105 VAL A N 1
ATOM 833 C CA . VAL A 1 105 ? -3.570 12.764 3.492 1.00 93.12 105 VAL A CA 1
ATOM 834 C C . VAL A 1 105 ? -4.408 12.956 4.756 1.00 93.12 105 VAL A C 1
ATO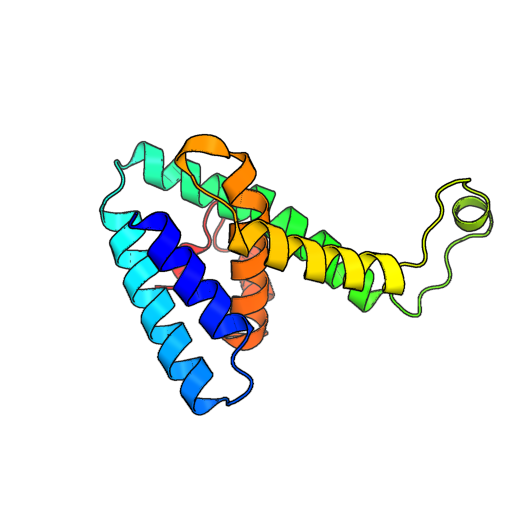M 836 O O . VAL A 1 105 ? -4.123 12.414 5.828 1.00 93.12 105 VAL A O 1
ATOM 839 N N . LYS A 1 106 ? -5.489 13.725 4.617 1.00 89.75 106 LYS A N 1
ATOM 840 C CA . LYS A 1 106 ? -6.519 13.920 5.640 1.00 89.75 106 LYS A CA 1
ATOM 841 C C . LYS A 1 106 ? -7.862 13.526 5.048 1.00 89.75 106 LYS A C 1
ATOM 843 O O . LYS A 1 106 ? -8.286 14.115 4.057 1.00 89.75 106 LYS A O 1
ATOM 848 N N . LEU A 1 107 ? -8.558 12.589 5.690 1.00 86.25 107 LEU A N 1
ATOM 849 C CA . LEU A 1 107 ? -9.858 12.105 5.213 1.00 86.25 107 LEU A CA 1
ATOM 850 C C . LEU A 1 107 ? -10.877 13.242 5.007 1.00 86.25 107 LEU A C 1
ATOM 852 O O . LEU A 1 107 ? -11.612 13.238 4.026 1.00 86.25 107 LEU A O 1
ATOM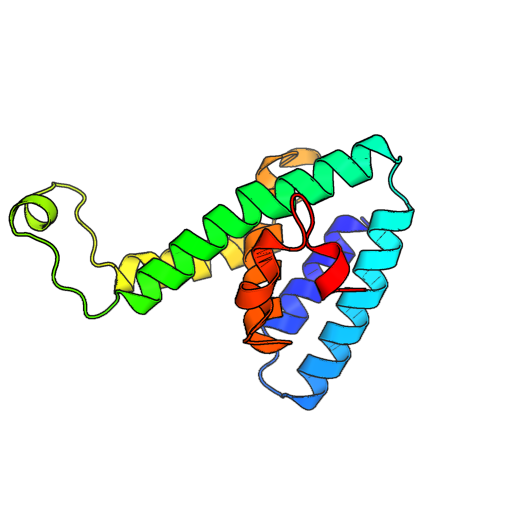 856 N N . ALA A 1 108 ? -10.860 14.260 5.876 1.00 86.12 108 ALA A N 1
ATOM 857 C CA . ALA A 1 108 ? -11.778 15.401 5.817 1.00 86.12 108 ALA A CA 1
ATOM 858 C C . ALA A 1 108 ? -11.680 16.227 4.518 1.00 86.12 108 ALA A C 1
ATOM 860 O O . ALA A 1 108 ? -12.679 16.789 4.080 1.00 86.12 108 ALA A O 1
ATOM 861 N N . THR A 1 109 ? -10.494 16.309 3.905 1.00 86.50 109 THR A N 1
ATOM 862 C CA . THR A 1 109 ? -10.263 17.109 2.690 1.00 86.50 109 THR A CA 1
ATOM 863 C C . THR A 1 109 ? -10.122 16.240 1.448 1.00 86.50 109 THR A C 1
ATOM 865 O O . THR A 1 109 ? -10.673 16.581 0.408 1.00 86.50 109 THR A O 1
ATOM 868 N N . ALA A 1 110 ? -9.421 15.109 1.556 1.00 82.25 110 ALA A N 1
ATOM 869 C CA . ALA A 1 110 ? -9.161 14.215 0.433 1.00 82.25 110 ALA A CA 1
ATOM 870 C C . ALA A 1 110 ? -10.359 13.313 0.095 1.00 82.25 110 ALA A C 1
ATOM 872 O O . ALA A 1 110 ? -10.456 12.829 -1.028 1.00 82.25 110 ALA A O 1
ATOM 873 N N . LYS A 1 111 ? -11.300 13.103 1.031 1.00 85.56 111 LYS A N 1
ATOM 874 C CA . LYS A 1 111 ? -12.488 12.257 0.830 1.00 85.56 111 LYS A CA 1
ATOM 875 C C . LYS A 1 111 ? -12.087 10.899 0.228 1.00 85.56 111 LYS A C 1
ATOM 877 O O . LYS A 1 111 ? -11.253 10.207 0.807 1.00 85.56 111 LYS A O 1
ATOM 882 N N . ARG A 1 112 ? -12.635 10.540 -0.941 1.00 85.06 112 ARG A N 1
ATOM 883 C CA . ARG A 1 112 ? -12.312 9.296 -1.653 1.00 85.06 112 ARG A CA 1
ATOM 884 C C . ARG A 1 112 ? -10.845 9.212 -2.066 1.00 85.06 112 ARG A C 1
ATOM 886 O O . ARG A 1 112 ? -10.295 8.126 -2.069 1.00 85.06 112 ARG A O 1
ATOM 893 N N . ASP A 1 113 ? -10.177 10.332 -2.336 1.00 89.69 113 ASP A N 1
ATOM 894 C CA . ASP A 1 113 ? -8.791 10.304 -2.807 1.00 89.69 113 ASP A CA 1
ATOM 895 C C . ASP A 1 113 ? -7.830 9.816 -1.719 1.00 89.69 113 ASP A C 1
ATOM 897 O O . ASP A 1 113 ? -6.707 9.406 -2.007 1.00 89.69 113 ASP A O 1
ATOM 901 N N . ALA A 1 114 ? -8.285 9.793 -0.462 1.00 91.19 114 ALA A N 1
ATOM 902 C CA . ALA A 1 114 ? -7.514 9.224 0.622 1.00 91.19 114 ALA A CA 1
ATOM 903 C C . ALA A 1 114 ? -7.318 7.710 0.510 1.00 91.19 114 ALA A C 1
ATOM 905 O O . ALA A 1 114 ? -6.346 7.192 1.057 1.00 91.19 114 ALA A O 1
ATOM 906 N N . VAL A 1 115 ? -8.207 7.006 -0.197 1.00 92.00 115 VAL A N 1
ATOM 907 C CA . VAL A 1 115 ? -8.183 5.541 -0.271 1.00 92.00 115 VAL A CA 1
ATOM 908 C C . VAL A 1 115 ? -7.076 5.019 -1.184 1.00 92.00 115 VAL A C 1
ATOM 910 O O . VAL A 1 115 ? -6.560 3.934 -0.932 1.00 92.00 115 VAL A O 1
ATOM 913 N N . TYR A 1 116 ? -6.638 5.801 -2.179 1.00 95.69 116 TYR A N 1
ATOM 914 C CA . TYR A 1 116 ? -5.580 5.376 -3.096 1.00 95.69 116 TYR A CA 1
ATOM 915 C C . TYR A 1 116 ? -4.223 5.199 -2.401 1.00 95.69 116 TYR A C 1
ATOM 917 O O . TYR A 1 116 ? -3.671 4.100 -2.473 1.00 95.69 116 TYR A O 1
ATOM 925 N N . PRO A 1 117 ? -3.641 6.215 -1.723 1.00 97.25 117 PRO A N 1
ATOM 926 C CA . PRO A 1 117 ? -2.367 6.022 -1.041 1.00 97.25 117 PRO A CA 1
ATOM 927 C C . PRO A 1 117 ? -2.496 5.077 0.157 1.00 97.25 117 PRO A C 1
ATOM 929 O O . PRO A 1 117 ? -1.558 4.344 0.454 1.00 97.25 117 PRO A O 1
ATOM 932 N N . PHE A 1 118 ? -3.659 5.059 0.816 1.00 97.50 118 PHE A N 1
ATOM 933 C CA . PHE A 1 118 ? -3.889 4.235 1.998 1.00 97.50 118 PHE A CA 1
ATOM 934 C C . PHE A 1 118 ? -3.977 2.746 1.661 1.00 97.50 118 PHE A C 1
ATOM 936 O O . PHE A 1 118 ? -3.200 1.962 2.194 1.00 97.50 118 PHE A O 1
ATOM 943 N N . GLY A 1 119 ? -4.851 2.349 0.733 1.00 97.44 119 GLY A N 1
ATOM 944 C CA . GLY A 1 119 ? -4.948 0.946 0.335 1.00 97.44 119 GLY A CA 1
ATOM 945 C C . GLY A 1 119 ? -3.718 0.462 -0.439 1.00 97.44 119 GLY A C 1
ATOM 946 O O . GLY A 1 119 ? -3.335 -0.697 -0.307 1.00 97.44 119 GLY A O 1
ATOM 947 N N . CYS A 1 120 ? -3.021 1.352 -1.159 1.00 98.50 120 CYS A N 1
ATOM 948 C CA . CYS A 1 120 ? -1.736 1.004 -1.766 1.00 98.50 120 CYS A CA 1
ATOM 949 C C . CYS A 1 120 ? -0.690 0.626 -0.702 1.00 98.50 120 CYS A C 1
ATOM 951 O O . CYS A 1 120 ? 0.004 -0.385 -0.813 1.00 98.50 120 CYS A O 1
ATOM 953 N N . ALA A 1 121 ? -0.620 1.418 0.369 1.00 98.44 121 ALA A N 1
ATOM 954 C CA . ALA A 1 121 ? 0.253 1.154 1.501 1.00 98.44 121 ALA A CA 1
ATOM 955 C C . ALA A 1 121 ? -0.164 -0.077 2.320 1.00 98.44 121 ALA A C 1
ATOM 957 O O . ALA A 1 121 ? 0.721 -0.789 2.790 1.00 98.44 121 ALA A O 1
ATOM 958 N N . GLU A 1 122 ? -1.463 -0.378 2.442 1.00 98.31 122 GLU A N 1
ATOM 959 C CA . GLU A 1 122 ? -1.923 -1.667 2.982 1.00 98.31 122 GLU A CA 1
ATOM 960 C C . GLU A 1 122 ? -1.382 -2.834 2.142 1.00 98.31 122 GLU A C 1
ATOM 962 O O . GLU A 1 122 ? -0.832 -3.772 2.707 1.00 98.31 122 GLU A O 1
ATOM 967 N N . GLY A 1 123 ? -1.417 -2.747 0.808 1.00 98.31 123 GLY A N 1
ATOM 968 C CA . GLY A 1 123 ? -0.806 -3.756 -0.066 1.00 98.31 123 GLY A CA 1
ATOM 969 C C . GLY A 1 123 ? 0.703 -3.932 0.165 1.00 98.31 123 GLY A C 1
ATOM 970 O O . GLY A 1 123 ? 1.194 -5.058 0.238 1.00 98.31 123 GLY A O 1
ATOM 971 N N . PHE A 1 124 ? 1.450 -2.836 0.358 1.00 98.44 124 PHE A N 1
ATOM 972 C CA . PHE A 1 124 ? 2.876 -2.913 0.718 1.00 98.44 124 PHE A CA 1
ATOM 973 C C . PHE A 1 124 ? 3.115 -3.529 2.097 1.00 98.44 124 PHE A C 1
ATOM 975 O O . PHE A 1 124 ? 4.127 -4.197 2.301 1.00 98.44 124 PHE A O 1
ATOM 982 N N . LEU A 1 125 ? 2.218 -3.283 3.052 1.00 98.50 125 LEU A N 1
ATOM 983 C CA . LEU A 1 125 ? 2.311 -3.883 4.375 1.00 98.50 125 LEU A CA 1
ATOM 984 C C . LEU A 1 125 ? 2.066 -5.395 4.287 1.00 98.50 125 LEU A C 1
ATOM 986 O O . LEU A 1 125 ? 2.838 -6.165 4.854 1.00 98.50 125 LEU A O 1
ATOM 990 N N . LEU A 1 126 ? 1.059 -5.818 3.518 1.00 98.06 126 LEU A N 1
ATOM 991 C CA . LEU A 1 126 ? 0.750 -7.231 3.299 1.00 98.06 126 LEU A CA 1
ATOM 992 C C . LEU A 1 126 ? 1.891 -7.983 2.612 1.00 98.06 126 LEU A C 1
ATOM 994 O O . LEU A 1 126 ? 2.191 -9.100 3.014 1.00 98.06 126 LEU A O 1
ATOM 998 N N . ASP A 1 127 ? 2.609 -7.361 1.672 1.00 97.69 127 ASP A N 1
ATOM 999 C CA . ASP A 1 127 ? 3.819 -7.961 1.085 1.00 97.69 127 ASP A CA 1
ATOM 1000 C C . ASP A 1 127 ? 4.886 -8.329 2.123 1.00 97.69 127 ASP A C 1
ATOM 1002 O O . ASP A 1 127 ? 5.679 -9.243 1.895 1.00 97.69 127 ASP A O 1
ATOM 1006 N N . ARG A 1 128 ? 4.923 -7.615 3.254 1.00 97.00 128 ARG A N 1
ATOM 1007 C CA . ARG A 1 128 ? 5.858 -7.874 4.352 1.00 97.00 128 ARG A CA 1
ATOM 1008 C C . ARG A 1 128 ? 5.290 -8.825 5.406 1.00 97.00 128 ARG A C 1
ATOM 1010 O O . ARG A 1 128 ? 6.070 -9.560 6.002 1.00 97.00 128 ARG A O 1
ATOM 1017 N N . LEU A 1 129 ? 3.980 -8.784 5.662 1.00 96.12 129 LEU A N 1
ATOM 1018 C CA . LEU A 1 129 ? 3.322 -9.623 6.673 1.00 96.12 129 LEU A CA 1
ATOM 1019 C C . LEU A 1 129 ? 3.063 -11.044 6.176 1.00 96.12 129 LEU A C 1
ATOM 1021 O O . LEU A 1 129 ? 3.389 -12.010 6.861 1.00 96.12 129 LEU A O 1
ATOM 1025 N N . ASP A 1 130 ? 2.512 -11.165 4.974 1.00 94.88 130 ASP A N 1
ATOM 1026 C CA . ASP A 1 130 ? 2.204 -12.432 4.329 1.00 94.88 130 ASP A CA 1
ATOM 1027 C C . ASP A 1 130 ? 2.477 -12.302 2.829 1.00 94.88 130 ASP A C 1
ATOM 1029 O O . ASP A 1 130 ? 1.575 -11.956 2.073 1.00 94.88 130 ASP A O 1
ATOM 1033 N N . PRO A 1 131 ? 3.688 -12.618 2.341 1.00 94.25 131 PRO A N 1
ATOM 1034 C CA . PRO A 1 131 ? 4.022 -12.500 0.920 1.00 94.25 131 PRO A CA 1
ATOM 1035 C C . PRO A 1 131 ? 3.084 -13.263 -0.038 1.00 94.25 131 PRO A C 1
ATOM 1037 O O . PRO A 1 131 ? 3.094 -12.986 -1.240 1.00 94.25 131 PRO A O 1
ATOM 1040 N N . LYS A 1 132 ? 2.284 -14.217 0.469 1.00 94.88 132 LYS A N 1
ATOM 1041 C CA . LYS A 1 132 ? 1.316 -15.014 -0.299 1.00 94.88 132 LYS A CA 1
ATOM 1042 C C . LYS A 1 132 ? -0.113 -14.474 -0.239 1.00 94.88 132 LYS A C 1
ATOM 1044 O O . LYS A 1 132 ? -0.999 -15.072 -0.846 1.00 94.88 132 LYS A O 1
ATOM 1049 N N . TRP A 1 133 ? -0.353 -13.329 0.402 1.00 95.50 133 TRP A N 1
ATOM 1050 C CA . TRP A 1 133 ? -1.691 -12.748 0.568 1.00 95.50 133 TRP A CA 1
ATOM 1051 C C . TRP A 1 133 ? -2.476 -12.647 -0.756 1.00 95.50 133 TRP A C 1
ATOM 1053 O O . TRP A 1 133 ? -3.687 -12.882 -0.800 1.00 95.50 133 TRP A O 1
ATOM 1063 N N . LYS A 1 134 ? -1.766 -12.379 -1.861 1.00 94.69 134 LYS A N 1
ATOM 1064 C CA . LYS A 1 134 ? -2.301 -12.273 -3.231 1.00 94.69 134 LYS A CA 1
ATOM 1065 C C . LYS A 1 134 ? -3.017 -13.540 -3.701 1.00 94.69 134 LYS A C 1
ATOM 1067 O O . LYS A 1 134 ? -4.008 -13.428 -4.420 1.00 94.69 134 LYS A O 1
ATOM 1072 N N . ASP A 1 135 ? -2.586 -14.720 -3.253 1.00 93.62 135 ASP A N 1
ATOM 1073 C CA . ASP A 1 135 ? -3.206 -16.009 -3.603 1.00 93.62 135 ASP A CA 1
ATOM 1074 C C . ASP A 1 135 ? -4.648 -16.107 -3.073 1.00 93.62 135 ASP A C 1
ATOM 1076 O O . ASP A 1 135 ? -5.488 -16.836 -3.612 1.00 93.62 135 ASP A O 1
ATOM 1080 N N . GLY A 1 136 ? -4.948 -15.361 -2.006 1.00 91.19 136 GLY A N 1
ATOM 1081 C CA . GLY A 1 136 ? -6.274 -15.258 -1.412 1.00 91.19 136 GLY A CA 1
ATOM 1082 C C . GLY A 1 136 ? -7.110 -14.081 -1.915 1.00 91.19 136 GLY A C 1
ATOM 1083 O O . GLY A 1 136 ? -8.281 -14.013 -1.555 1.00 91.19 136 GLY A O 1
ATOM 1084 N N . TYR A 1 137 ? -6.560 -13.156 -2.717 1.00 91.81 137 TYR A N 1
ATOM 1085 C CA . TYR A 1 137 ? -7.163 -11.822 -2.906 1.00 91.81 137 TYR A CA 1
ATOM 1086 C C . TYR A 1 137 ? -8.600 -11.892 -3.433 1.00 91.81 137 TYR A C 1
ATOM 1088 O O . TYR A 1 137 ? -9.506 -11.245 -2.911 1.00 91.81 137 TYR A O 1
ATOM 1096 N N . PHE A 1 138 ? -8.838 -12.761 -4.416 1.00 91.31 138 PHE A N 1
ATOM 1097 C CA . PHE A 1 138 ? -10.169 -12.964 -4.991 1.00 91.31 138 PHE A CA 1
ATOM 1098 C C . PHE A 1 138 ? -11.068 -13.916 -4.189 1.00 91.31 138 PHE A C 1
ATOM 1100 O O . PHE A 1 138 ? -12.239 -14.071 -4.527 1.00 91.31 138 PHE A O 1
ATOM 1107 N N . ARG A 1 139 ? -10.566 -14.532 -3.111 1.00 92.44 139 ARG A N 1
ATOM 1108 C CA . ARG A 1 139 ? -11.397 -15.285 -2.153 1.00 92.44 139 ARG A CA 1
ATOM 1109 C C . ARG A 1 139 ? -12.153 -14.353 -1.205 1.00 92.44 139 ARG A C 1
ATOM 1111 O O . ARG A 1 139 ? -13.163 -14.760 -0.638 1.00 92.44 139 ARG A O 1
ATOM 1118 N N . HIS A 1 140 ? -11.691 -13.110 -1.069 1.00 88.06 140 HIS A N 1
ATOM 1119 C CA . HIS A 1 140 ? -12.268 -12.085 -0.203 1.00 88.06 140 HIS A CA 1
ATOM 1120 C C . HIS A 1 140 ? -12.632 -10.840 -1.027 1.00 88.06 140 HIS A C 1
ATOM 1122 O O . HIS A 1 140 ? -11.960 -9.812 -0.940 1.00 88.06 140 HIS A O 1
ATOM 1128 N N . PRO A 1 141 ? -13.668 -10.913 -1.883 1.00 89.69 141 PRO A N 1
ATOM 1129 C CA . PRO A 1 141 ? -14.041 -9.776 -2.710 1.00 89.69 141 PRO A CA 1
ATOM 1130 C C . PRO A 1 141 ? -14.468 -8.588 -1.840 1.00 89.69 141 PRO A C 1
ATOM 1132 O O . PRO A 1 141 ? -15.117 -8.753 -0.806 1.00 89.69 141 PRO A O 1
ATOM 1135 N N . PHE A 1 142 ? -14.142 -7.382 -2.307 1.00 93.31 142 PHE A N 1
ATOM 1136 C CA . PHE A 1 142 ? -14.586 -6.100 -1.743 1.00 93.31 142 PHE A CA 1
ATOM 1137 C C . PHE A 1 142 ? -14.005 -5.709 -0.379 1.00 93.31 142 PHE A C 1
ATOM 1139 O O . PHE A 1 142 ? -14.422 -4.695 0.179 1.00 93.31 142 PHE A O 1
ATOM 1146 N N . THR A 1 143 ? -13.057 -6.465 0.175 1.00 95.00 143 THR A N 1
ATOM 1147 C CA . THR A 1 143 ? -12.444 -6.112 1.459 1.00 95.00 143 THR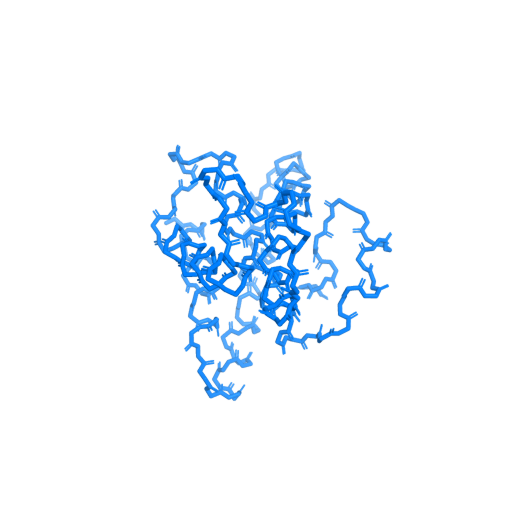 A CA 1
ATOM 1148 C C . THR A 1 143 ? -11.050 -6.707 1.624 1.00 95.00 143 THR A C 1
ATOM 1150 O O . THR A 1 143 ? -10.735 -7.754 1.069 1.00 95.00 143 THR A O 1
ATOM 1153 N N . LEU A 1 144 ? -10.218 -6.036 2.420 1.00 95.50 144 LEU A N 1
ATOM 1154 C CA . LEU A 1 144 ? -8.938 -6.564 2.901 1.00 95.50 144 LEU A CA 1
ATOM 1155 C C . LEU A 1 144 ? -9.009 -7.036 4.359 1.00 95.50 144 LEU A C 1
ATOM 1157 O O . LEU A 1 144 ? -8.003 -7.481 4.897 1.00 95.50 144 LEU A O 1
ATOM 1161 N N . ASP A 1 145 ? -10.177 -6.941 5.002 1.00 93.62 145 ASP A N 1
ATOM 1162 C CA . ASP A 1 145 ? -10.347 -7.240 6.429 1.00 93.62 145 ASP A CA 1
ATOM 1163 C C . ASP A 1 145 ? -9.776 -8.612 6.842 1.00 93.62 145 ASP A C 1
ATOM 1165 O O . ASP A 1 145 ? -9.023 -8.629 7.810 1.00 93.62 145 ASP A O 1
ATOM 1169 N N . PRO A 1 146 ? -9.983 -9.722 6.099 1.00 94.06 146 PRO A N 1
ATOM 1170 C CA . PRO A 1 146 ? -9.454 -11.037 6.482 1.00 94.06 146 PRO A CA 1
ATOM 1171 C C . PRO A 1 146 ? -7.925 -11.135 6.563 1.00 94.06 146 PRO A C 1
ATOM 1173 O O . PRO A 1 146 ? -7.414 -12.086 7.140 1.00 94.06 146 PRO A O 1
ATOM 1176 N N . TYR A 1 147 ? -7.191 -10.186 5.979 1.00 94.19 147 TYR A N 1
ATOM 1177 C CA . TYR A 1 147 ? -5.728 -10.139 6.064 1.00 94.19 147 TYR A CA 1
ATOM 1178 C C . TYR A 1 147 ? -5.210 -9.371 7.276 1.00 94.19 147 TYR A C 1
ATOM 1180 O O . TYR A 1 147 ? -4.016 -9.390 7.556 1.00 94.19 147 TYR A O 1
ATOM 1188 N N . PHE A 1 148 ? -6.101 -8.669 7.969 1.00 92.69 148 PHE A N 1
ATOM 1189 C CA . PHE A 1 148 ? -5.790 -7.881 9.151 1.00 92.69 148 PHE A CA 1
ATOM 1190 C C . PHE A 1 148 ? -6.631 -8.324 10.357 1.00 92.69 148 PHE A C 1
ATOM 1192 O O . PHE A 1 148 ? -6.616 -7.624 11.370 1.00 92.69 148 PHE A O 1
ATOM 1199 N N . GLU A 1 149 ? -7.384 -9.433 10.250 1.00 74.31 149 GLU A N 1
ATOM 1200 C CA . GLU A 1 149 ? -8.335 -9.966 11.241 1.00 74.31 149 GLU A CA 1
ATOM 1201 C C . GLU A 1 149 ? -7.918 -11.286 11.891 1.00 74.31 149 GLU A C 1
ATOM 1203 O O . GLU A 1 149 ? -7.509 -12.224 11.181 1.00 74.31 149 GLU A O 1
#

pLDDT: mean 94.69, std 3.69, range [74.31, 98.62]

Foldseek 3Di:
DLLLVLLVLLLVLLPDPDPVVNVVSLLVSLVSVVVVLVPDDPVRSLVLQLLLLPQQVVLLCLLVVLCVCQVPDDDPVLVPDPPRDRSNVVNVVSLVVLSVCSNPDDCVPCPSVNSRSVSSSVSVSCCSVPVCVVVCSVVDHRGPSVSSD